Protein AF-A0A7Y2CAK4-F1 (afdb_monomer_lite)

Radius of gyration: 11.36 Å; chains: 1; bounding box: 31×16×32 Å

Secondary structure (DSSP, 8-state):
-HHHHHHHHHHHT-S-GGG-EEEEEEETTEEEEEES-HHHHHHHHHHHHHHHT--EEEEEETTEEEEEE-

Structure (mmCIF, N/CA/C/O backbone):
data_AF-A0A7Y2CAK4-F1
#
_entry.id   AF-A0A7Y2CAK4-F1
#
loop_
_atom_site.group_PDB
_atom_site.id
_atom_site.type_symbol
_atom_site.label_atom_id
_atom_site.label_alt_id
_atom_site.label_comp_id
_atom_site.label_asym_id
_atom_site.label_entity_id
_atom_site.label_seq_id
_atom_site.pdbx_PDB_ins_code
_atom_site.Cartn_x
_atom_site.Cartn_y
_atom_site.Cartn_z
_atom_site.occupancy
_atom_site.B_iso_or_equiv
_atom_site.auth_seq_id
_atom_site.auth_comp_id
_atom_site.auth_asym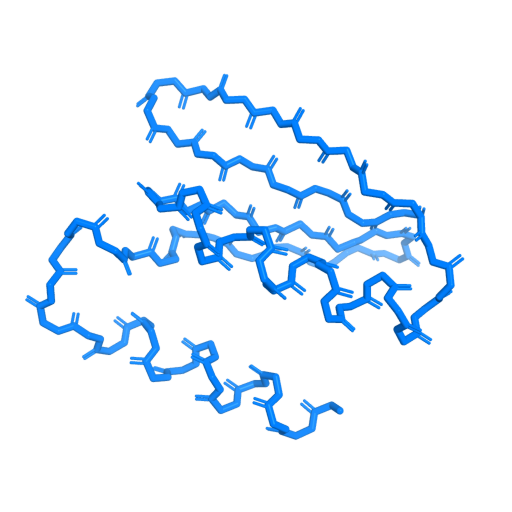_id
_atom_site.auth_atom_id
_atom_site.pdbx_PDB_model_num
ATOM 1 N N . MET A 1 1 ? 15.240 0.355 0.401 1.00 48.03 1 MET A N 1
ATOM 2 C CA . MET A 1 1 ? 14.733 -1.037 0.368 1.00 48.03 1 MET A CA 1
ATOM 3 C C . MET A 1 1 ? 14.684 -1.697 1.748 1.00 48.03 1 MET A C 1
ATOM 5 O O . MET A 1 1 ? 13.590 -2.008 2.189 1.00 48.03 1 MET A O 1
ATOM 9 N N . PHE A 1 2 ? 15.795 -1.820 2.490 1.00 47.88 2 PHE A N 1
ATOM 10 C CA . PHE A 1 2 ? 15.826 -2.507 3.804 1.00 47.88 2 PHE A CA 1
ATOM 11 C C . PHE A 1 2 ? 14.875 -1.925 4.877 1.00 47.88 2 PHE A C 1
ATOM 13 O O . PHE A 1 2 ? 14.276 -2.660 5.656 1.00 47.88 2 PHE A O 1
ATOM 20 N N . ALA A 1 3 ? 14.692 -0.599 4.902 1.00 45.38 3 ALA A N 1
ATOM 21 C CA . ALA A 1 3 ? 13.770 0.064 5.832 1.00 45.38 3 ALA A CA 1
ATOM 22 C C . ALA A 1 3 ? 12.285 -0.181 5.505 1.00 45.38 3 ALA A C 1
ATOM 24 O O . ALA A 1 3 ? 11.445 -0.126 6.395 1.00 45.38 3 ALA A O 1
ATOM 25 N N . LEU A 1 4 ? 11.958 -0.449 4.238 1.00 55.31 4 LEU A N 1
ATOM 26 C CA . LEU A 1 4 ? 10.583 -0.681 3.799 1.00 55.31 4 LEU A CA 1
ATOM 27 C C . LEU A 1 4 ? 10.103 -2.061 4.265 1.00 55.31 4 LEU A C 1
ATOM 29 O O . LEU A 1 4 ? 9.049 -2.161 4.882 1.00 55.31 4 LEU A O 1
ATOM 33 N N . VAL A 1 5 ? 10.939 -3.086 4.067 1.00 59.38 5 VAL A N 1
ATOM 34 C CA . VAL A 1 5 ? 10.688 -4.462 4.528 1.00 59.38 5 VAL A CA 1
ATOM 35 C C . VAL A 1 5 ? 10.534 -4.510 6.049 1.00 59.38 5 VAL A C 1
ATOM 37 O O . VAL A 1 5 ? 9.525 -5.005 6.534 1.00 59.38 5 VAL A O 1
ATOM 40 N N . ARG A 1 6 ? 11.447 -3.884 6.810 1.00 54.00 6 ARG A N 1
ATOM 41 C CA . ARG A 1 6 ? 11.322 -3.813 8.281 1.00 54.00 6 ARG A CA 1
ATOM 42 C C . ARG A 1 6 ? 10.047 -3.112 8.756 1.00 54.00 6 ARG A C 1
ATOM 44 O O . ARG A 1 6 ? 9.475 -3.511 9.766 1.00 54.00 6 ARG A O 1
ATOM 51 N N . ASN A 1 7 ? 9.613 -2.056 8.065 1.00 57.19 7 ASN A N 1
ATOM 52 C CA . ASN A 1 7 ? 8.371 -1.364 8.415 1.00 57.19 7 ASN A CA 1
ATOM 53 C C . ASN A 1 7 ? 7.139 -2.232 8.124 1.00 57.19 7 ASN A C 1
ATOM 55 O O . ASN A 1 7 ? 6.203 -2.220 8.917 1.00 57.19 7 ASN A O 1
ATOM 59 N N . ILE A 1 8 ? 7.153 -2.998 7.030 1.00 64.19 8 ILE A N 1
ATOM 60 C CA . ILE A 1 8 ? 6.088 -3.944 6.672 1.00 64.19 8 ILE A CA 1
ATOM 61 C C . ILE A 1 8 ? 6.013 -5.087 7.697 1.00 64.19 8 ILE A C 1
ATOM 63 O O . ILE A 1 8 ? 4.942 -5.332 8.246 1.00 64.19 8 ILE A O 1
ATOM 67 N N . GLU A 1 9 ? 7.145 -5.703 8.047 1.00 60.62 9 GLU A N 1
ATOM 68 C CA . GLU A 1 9 ? 7.213 -6.769 9.061 1.00 60.62 9 GLU A CA 1
ATOM 69 C C . GLU A 1 9 ? 6.730 -6.290 10.439 1.00 60.62 9 GLU A C 1
ATOM 71 O O . GLU A 1 9 ? 6.017 -7.003 11.143 1.00 60.62 9 GLU A O 1
ATOM 76 N N . SER A 1 10 ? 7.072 -5.061 10.839 1.00 60.06 10 SER A N 1
ATOM 77 C CA . SER A 1 10 ? 6.600 -4.489 12.107 1.00 60.06 10 SER A CA 1
ATOM 78 C C . SER A 1 10 ? 5.089 -4.221 12.119 1.00 60.06 10 SER A C 1
ATOM 80 O O . SER A 1 10 ? 4.497 -4.177 13.197 1.00 60.06 10 SER A O 1
ATOM 82 N N . LEU A 1 11 ? 4.475 -4.008 10.952 1.00 62.06 11 LEU A N 1
ATOM 83 C CA . LEU A 1 11 ? 3.045 -3.736 10.802 1.00 62.06 11 LEU A CA 1
ATOM 84 C C . LEU A 1 11 ? 2.213 -5.020 10.717 1.00 62.06 11 LEU A C 1
ATOM 86 O O . LEU A 1 11 ? 1.128 -5.070 11.290 1.00 62.06 11 LEU A O 1
ATOM 90 N N . GLU A 1 12 ? 2.721 -6.076 10.078 1.00 59.69 12 GLU A N 1
ATOM 91 C CA . GLU A 1 12 ? 2.085 -7.403 10.119 1.00 59.69 12 GLU A CA 1
ATOM 92 C C . GLU A 1 12 ? 2.033 -7.974 11.544 1.00 59.69 12 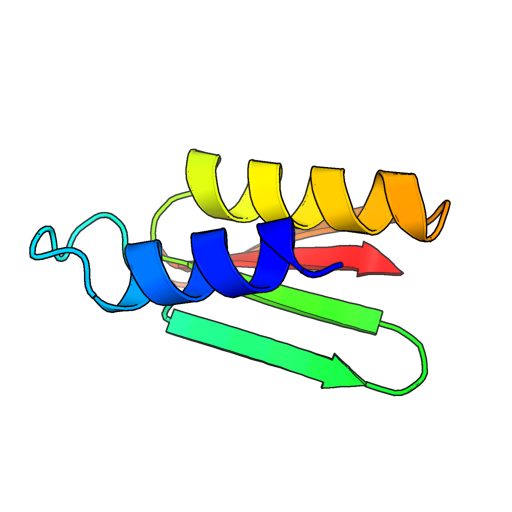GLU A C 1
ATOM 94 O O . GLU A 1 12 ? 1.040 -8.594 11.932 1.00 59.69 12 GLU A O 1
ATOM 99 N N . ASN A 1 13 ? 3.074 -7.705 12.339 1.00 59.22 13 ASN A N 1
ATOM 100 C CA . ASN A 1 13 ? 3.214 -8.174 13.720 1.00 59.22 13 ASN A CA 1
ATOM 101 C C . ASN A 1 13 ? 2.600 -7.231 14.773 1.00 59.22 13 ASN A C 1
ATOM 103 O O . ASN A 1 13 ? 2.763 -7.456 15.973 1.00 59.22 13 ASN A O 1
ATOM 107 N N . SER A 1 14 ? 1.916 -6.160 14.359 1.00 59.28 14 SER A N 1
ATOM 108 C CA . SER A 1 14 ? 1.238 -5.262 15.296 1.00 59.28 14 SER A CA 1
ATOM 109 C C . SER A 1 14 ? 0.022 -5.963 15.922 1.00 59.28 14 SER A C 1
ATOM 111 O O . SER A 1 14 ? -0.796 -6.559 15.221 1.00 59.28 14 SER A O 1
ATOM 113 N N . ASN A 1 15 ? -0.120 -5.861 17.249 1.00 58.53 15 ASN A N 1
ATOM 114 C CA . ASN A 1 15 ? -1.262 -6.403 18.001 1.00 58.53 15 ASN A CA 1
ATOM 115 C C . ASN A 1 15 ? -2.572 -5.619 17.784 1.00 58.53 15 ASN A C 1
ATOM 117 O O . ASN A 1 15 ? -3.586 -5.979 18.380 1.00 58.53 15 ASN A O 1
ATOM 121 N N . ASP A 1 16 ? -2.563 -4.553 16.975 1.00 60.88 16 ASP A N 1
ATOM 122 C CA . ASP A 1 16 ? -3.750 -3.761 16.664 1.00 60.88 16 ASP A CA 1
ATOM 123 C C . ASP A 1 16 ? -4.402 -4.253 15.354 1.00 60.88 16 ASP A C 1
ATOM 125 O O . ASP A 1 16 ? -3.876 -4.002 14.261 1.00 60.88 16 ASP A O 1
ATOM 129 N N . PRO A 1 17 ? -5.539 -4.973 15.426 1.00 58.84 17 PRO A N 1
ATOM 130 C CA . PRO A 1 17 ? -6.190 -5.549 14.253 1.00 58.84 17 PRO A CA 1
ATOM 131 C C . PRO A 1 17 ? -6.752 -4.493 13.288 1.00 58.84 17 PRO A C 1
ATOM 133 O O . PRO A 1 17 ? -7.029 -4.828 12.139 1.00 58.84 17 PRO A O 1
ATOM 136 N N . LEU A 1 18 ? -6.895 -3.229 13.712 1.00 60.69 18 LEU A N 1
ATOM 137 C CA . LEU A 1 18 ? -7.410 -2.139 12.872 1.00 60.69 18 LEU A CA 1
ATOM 138 C C . LEU A 1 18 ? -6.387 -1.645 11.838 1.00 60.69 18 LEU A C 1
ATOM 140 O O . LEU A 1 18 ? -6.747 -0.978 10.864 1.00 60.69 18 LEU A O 1
ATOM 144 N N . HIS A 1 19 ? -5.107 -1.971 12.013 1.00 66.12 19 HIS A N 1
ATOM 145 C CA . HIS A 1 19 ? -4.004 -1.414 11.231 1.00 66.12 19 HIS A CA 1
ATOM 146 C C . HIS A 1 19 ? -3.118 -2.500 10.623 1.00 66.12 19 HIS A C 1
ATOM 148 O O . HIS A 1 19 ? -1.892 -2.455 10.715 1.00 66.12 19 HIS A O 1
ATOM 154 N N . ARG A 1 20 ? -3.752 -3.481 9.977 1.00 70.62 20 ARG A N 1
ATOM 155 C CA . ARG A 1 20 ? -3.069 -4.632 9.390 1.00 70.62 20 ARG A CA 1
ATOM 156 C C . ARG A 1 20 ? -2.825 -4.433 7.891 1.00 70.62 20 ARG A C 1
ATOM 158 O O . ARG A 1 20 ? -3.670 -3.910 7.156 1.00 70.62 20 ARG A O 1
ATOM 165 N N . ILE A 1 21 ? -1.660 -4.876 7.426 1.00 73.56 21 ILE A N 1
ATOM 166 C CA . ILE A 1 21 ? -1.419 -5.138 6.004 1.00 73.56 21 ILE A CA 1
ATOM 167 C C . ILE A 1 21 ? -2.081 -6.480 5.695 1.00 73.56 21 ILE A C 1
ATOM 169 O O . ILE A 1 21 ? -1.736 -7.496 6.288 1.00 73.56 21 ILE A O 1
ATOM 173 N N . ILE A 1 22 ? -3.083 -6.468 4.822 1.00 76.38 22 ILE A N 1
ATOM 174 C CA . ILE A 1 22 ? -3.828 -7.671 4.440 1.00 76.38 22 ILE A CA 1
ATOM 175 C C . ILE A 1 22 ? -3.042 -8.449 3.391 1.00 76.38 22 ILE A C 1
ATOM 177 O O . ILE A 1 22 ? -3.010 -9.677 3.422 1.00 76.38 22 ILE A O 1
ATOM 181 N N . ARG A 1 23 ? -2.444 -7.733 2.433 1.00 75.62 23 ARG A N 1
ATOM 182 C CA . ARG A 1 23 ? -1.750 -8.346 1.305 1.00 75.62 23 ARG A CA 1
ATOM 183 C C . ARG A 1 23 ? -0.774 -7.377 0.658 1.00 75.62 23 ARG A C 1
ATOM 185 O O . ARG A 1 23 ? -1.067 -6.190 0.541 1.00 75.62 23 ARG A O 1
ATOM 192 N N . ILE A 1 24 ? 0.335 -7.914 0.167 1.00 79.56 24 ILE A N 1
ATOM 193 C CA . ILE A 1 24 ? 1.260 -7.230 -0.733 1.00 79.56 24 ILE A CA 1
ATOM 194 C C . ILE A 1 24 ? 1.399 -8.093 -1.986 1.00 79.56 24 ILE A C 1
ATOM 196 O O . ILE A 1 24 ? 1.619 -9.296 -1.859 1.00 79.56 24 ILE A O 1
ATOM 200 N N . ASN A 1 25 ? 1.255 -7.506 -3.176 1.00 80.62 25 ASN A N 1
ATOM 201 C CA . ASN A 1 25 ? 1.638 -8.174 -4.423 1.00 80.62 25 ASN A CA 1
ATOM 202 C C . ASN A 1 25 ? 2.684 -7.345 -5.155 1.00 80.62 25 ASN A C 1
ATOM 204 O O . ASN A 1 25 ? 2.539 -6.129 -5.279 1.00 80.62 25 ASN A O 1
ATOM 208 N N . GLU A 1 26 ? 3.694 -8.024 -5.673 1.00 78.88 26 GLU A N 1
ATOM 209 C CA . GLU A 1 26 ? 4.699 -7.465 -6.563 1.00 78.88 26 GLU A CA 1
ATOM 210 C C . GLU A 1 26 ? 4.639 -8.247 -7.872 1.00 78.88 26 GLU A C 1
ATOM 212 O O . GLU A 1 26 ? 4.864 -9.456 -7.889 1.00 78.88 26 GLU A O 1
ATOM 217 N N . ASP A 1 27 ? 4.330 -7.540 -8.952 1.00 80.19 27 ASP A N 1
ATOM 218 C CA . ASP A 1 27 ? 4.373 -8.054 -10.313 1.00 80.19 27 ASP A CA 1
ATOM 219 C C . ASP A 1 27 ? 5.455 -7.292 -11.092 1.00 80.19 27 ASP A C 1
ATOM 221 O O . ASP A 1 27 ? 5.912 -6.229 -10.671 1.00 80.19 27 ASP A O 1
ATOM 225 N N . HIS A 1 28 ? 5.835 -7.789 -12.273 1.00 73.31 28 HIS A N 1
ATOM 226 C CA . HIS A 1 28 ? 6.918 -7.222 -13.098 1.00 73.31 28 HIS A CA 1
ATOM 227 C C . HIS A 1 28 ? 6.832 -5.705 -13.363 1.00 73.31 28 HIS A C 1
ATOM 229 O O . HIS A 1 28 ? 7.854 -5.092 -13.666 1.00 73.31 28 HIS A O 1
ATOM 235 N N . PHE A 1 29 ? 5.637 -5.116 -13.285 1.00 78.50 29 PHE A N 1
ATOM 236 C CA . PHE A 1 29 ? 5.383 -3.711 -13.614 1.00 78.50 29 PHE A CA 1
ATOM 237 C C . PHE A 1 29 ? 4.690 -2.926 -12.503 1.00 78.50 29 PHE A C 1
ATOM 239 O O . PHE A 1 29 ? 4.454 -1.734 -12.674 1.00 78.50 29 PHE A O 1
ATOM 246 N N . SER A 1 30 ? 4.310 -3.570 -11.399 1.00 85.00 30 SER A N 1
ATOM 247 C CA . SER A 1 30 ? 3.533 -2.886 -10.372 1.00 85.00 30 SER A CA 1
ATOM 248 C C . SER A 1 30 ? 3.699 -3.503 -9.003 1.00 85.00 30 SER A C 1
ATOM 250 O O . SER A 1 30 ? 3.813 -4.718 -8.855 1.00 85.00 30 SER A O 1
ATOM 252 N N . PHE A 1 31 ? 3.593 -2.653 -7.996 1.00 86.75 31 PHE A N 1
ATOM 253 C CA . PHE A 1 31 ? 3.530 -3.052 -6.605 1.00 86.75 31 PHE A CA 1
ATOM 254 C C . PHE A 1 31 ? 2.167 -2.671 -6.027 1.00 86.75 31 PHE A C 1
ATOM 256 O O . PHE A 1 31 ? 1.676 -1.576 -6.279 1.00 86.75 31 PHE A O 1
ATOM 263 N N . SER A 1 32 ? 1.550 -3.541 -5.231 1.00 87.44 32 SER A N 1
ATOM 264 C CA . SER A 1 32 ? 0.278 -3.252 -4.569 1.00 87.44 32 SER A CA 1
ATOM 265 C C . SER A 1 32 ? 0.293 -3.606 -3.087 1.00 87.44 32 SER A C 1
ATOM 267 O O . SER A 1 32 ? 0.807 -4.651 -2.697 1.00 87.44 32 SER A O 1
ATOM 269 N N . VAL A 1 33 ? -0.307 -2.745 -2.264 1.00 87.00 33 VAL A N 1
ATOM 270 C CA . VAL A 1 33 ? -0.570 -2.980 -0.835 1.00 87.00 33 VAL A CA 1
ATOM 271 C C . VAL A 1 33 ? -2.063 -2.884 -0.595 1.00 87.00 33 VAL A C 1
ATOM 273 O O . VAL A 1 33 ? -2.661 -1.852 -0.881 1.00 87.00 33 VAL A O 1
ATOM 276 N N . ALA A 1 34 ? -2.640 -3.933 -0.018 1.00 87.81 34 ALA A N 1
ATOM 277 C CA . ALA A 1 34 ? -3.979 -3.933 0.550 1.00 87.81 34 ALA A CA 1
ATOM 278 C C . ALA A 1 34 ? -3.885 -3.853 2.078 1.00 87.81 34 ALA A C 1
ATOM 280 O O . ALA A 1 34 ? -3.172 -4.638 2.710 1.00 87.81 34 ALA A O 1
ATOM 281 N N . THR A 1 35 ? -4.602 -2.918 2.691 1.00 86.94 35 THR A N 1
ATOM 282 C CA . THR A 1 35 ? -4.573 -2.681 4.138 1.00 86.94 35 THR A CA 1
ATOM 283 C C . THR A 1 35 ? -5.912 -2.162 4.643 1.00 86.94 35 THR A C 1
ATOM 285 O O . THR A 1 35 ? -6.659 -1.525 3.913 1.00 86.94 35 THR A O 1
ATOM 288 N N . THR A 1 36 ? -6.208 -2.392 5.918 1.00 84.38 36 THR A N 1
ATOM 289 C CA . THR A 1 36 ? -7.355 -1.776 6.605 1.00 84.38 36 THR A CA 1
ATOM 290 C C . THR A 1 36 ? -7.097 -0.321 7.021 1.00 84.38 36 THR A C 1
ATOM 292 O O . THR A 1 36 ? -7.963 0.318 7.609 1.00 84.38 36 THR A O 1
ATOM 295 N N . SER A 1 37 ? -5.894 0.211 6.774 1.00 84.12 37 SER A N 1
ATOM 296 C CA . SER A 1 37 ? -5.479 1.545 7.207 1.00 84.12 37 SER A CA 1
ATOM 297 C C . SER A 1 37 ? -4.980 2.385 6.039 1.00 84.12 37 SER A C 1
ATOM 299 O O . SER A 1 37 ? -3.839 2.233 5.593 1.00 84.12 37 SER A O 1
ATOM 301 N N . GLU A 1 38 ? -5.808 3.336 5.598 1.00 85.19 38 GLU A N 1
ATOM 302 C CA . GLU A 1 38 ? -5.479 4.260 4.505 1.00 85.19 38 GLU A CA 1
ATOM 303 C C . GLU A 1 38 ? -4.127 4.948 4.741 1.00 85.19 38 GLU A C 1
ATOM 305 O O . GLU A 1 38 ? -3.253 4.969 3.875 1.00 85.19 38 GLU A O 1
ATOM 310 N N . ARG A 1 39 ? -3.917 5.461 5.960 1.00 85.00 39 ARG A N 1
ATOM 311 C CA . ARG A 1 39 ? -2.688 6.166 6.343 1.00 85.00 39 ARG A CA 1
ATOM 312 C C . ARG A 1 39 ? -1.444 5.300 6.151 1.00 85.00 39 ARG A C 1
ATOM 314 O O . ARG A 1 39 ? -0.398 5.813 5.757 1.00 85.00 39 ARG A O 1
ATOM 321 N N . ILE A 1 40 ? -1.523 4.016 6.489 1.00 80.75 40 ILE A N 1
ATOM 322 C CA . ILE A 1 40 ? -0.381 3.104 6.404 1.00 80.75 40 ILE A CA 1
ATOM 323 C C . ILE A 1 40 ? -0.122 2.727 4.951 1.00 80.75 40 ILE A C 1
ATOM 325 O O . ILE A 1 40 ? 1.009 2.869 4.483 1.00 80.75 40 ILE A O 1
ATOM 329 N N . GLY A 1 41 ? -1.162 2.307 4.230 1.00 84.19 41 GLY A N 1
ATOM 330 C CA . GLY A 1 41 ? -1.033 1.895 2.835 1.00 84.19 41 GLY A CA 1
ATOM 331 C C . GLY A 1 41 ? -0.525 3.029 1.953 1.00 84.19 41 GLY A C 1
ATOM 332 O O . GLY A 1 41 ? 0.415 2.826 1.186 1.00 84.19 41 GLY A O 1
ATOM 333 N N . ARG A 1 42 ? -1.027 4.252 2.170 1.00 87.38 42 ARG A N 1
ATOM 334 C CA . ARG A 1 42 ? -0.545 5.455 1.486 1.00 87.38 42 ARG A CA 1
ATOM 335 C C . ARG A 1 42 ? 0.942 5.702 1.736 1.00 87.38 42 ARG A C 1
ATOM 337 O O . ARG A 1 42 ? 1.682 5.888 0.780 1.00 87.38 42 ARG A O 1
ATOM 344 N N . ARG A 1 43 ? 1.412 5.633 2.989 1.00 84.69 43 ARG A N 1
ATOM 345 C CA . ARG A 1 43 ? 2.841 5.837 3.311 1.00 84.69 43 ARG A CA 1
ATOM 346 C C . ARG A 1 43 ? 3.751 4.809 2.644 1.00 84.69 43 ARG A C 1
ATOM 348 O O . ARG A 1 43 ? 4.852 5.159 2.225 1.00 84.69 43 ARG A O 1
ATOM 355 N N . ILE A 1 44 ? 3.324 3.547 2.582 1.00 83.56 44 ILE A N 1
ATOM 356 C CA . ILE A 1 44 ? 4.095 2.488 1.919 1.00 83.56 44 ILE A CA 1
ATOM 357 C C . ILE A 1 44 ? 4.128 2.745 0.410 1.00 83.56 44 ILE A C 1
ATOM 359 O O . ILE A 1 44 ? 5.206 2.735 -0.182 1.00 83.56 44 ILE A O 1
ATOM 363 N N . ALA A 1 45 ? 2.975 3.042 -0.194 1.00 86.81 45 ALA A N 1
ATOM 364 C CA . ALA A 1 45 ? 2.869 3.333 -1.619 1.00 86.81 45 ALA A CA 1
ATOM 365 C C . ALA A 1 45 ? 3.699 4.562 -2.024 1.00 86.81 45 ALA A C 1
ATOM 367 O O . ALA A 1 45 ? 4.454 4.494 -2.987 1.00 86.81 45 ALA A O 1
ATOM 368 N N . GLU A 1 46 ? 3.644 5.649 -1.250 1.00 87.56 46 GLU A N 1
ATOM 369 C CA . GLU A 1 46 ? 4.454 6.860 -1.452 1.00 87.56 46 GLU A CA 1
ATOM 370 C C . GLU A 1 46 ? 5.953 6.581 -1.351 1.00 87.56 46 GLU A C 1
ATOM 372 O O . GLU A 1 46 ? 6.735 7.070 -2.167 1.00 87.56 46 GLU A O 1
ATOM 377 N N . ALA A 1 47 ? 6.376 5.773 -0.376 1.00 84.25 47 ALA A N 1
ATOM 378 C CA . ALA A 1 47 ? 7.780 5.411 -0.232 1.00 84.25 47 ALA A CA 1
ATOM 379 C C . ALA A 1 47 ? 8.300 4.639 -1.454 1.00 84.25 47 ALA A C 1
ATOM 381 O O . ALA A 1 47 ? 9.431 4.868 -1.879 1.00 84.25 47 ALA A O 1
ATOM 382 N N . ILE A 1 48 ? 7.487 3.749 -2.023 1.00 83.88 48 ILE A N 1
ATOM 383 C CA . ILE A 1 48 ? 7.858 2.958 -3.201 1.00 83.88 48 ILE A CA 1
ATOM 384 C C . ILE A 1 48 ? 7.818 3.817 -4.458 1.00 83.88 48 ILE A C 1
ATOM 386 O O . ILE A 1 48 ? 8.808 3.847 -5.179 1.00 83.88 48 ILE A O 1
ATOM 390 N N . ALA A 1 49 ? 6.744 4.579 -4.665 1.00 87.06 49 ALA A N 1
ATOM 391 C CA . ALA A 1 49 ? 6.593 5.484 -5.800 1.00 87.06 49 ALA A CA 1
ATOM 392 C C . ALA A 1 49 ? 7.749 6.488 -5.898 1.00 87.06 49 ALA A C 1
ATOM 394 O O . ALA A 1 49 ? 8.270 6.727 -6.982 1.00 87.06 49 ALA A O 1
ATOM 395 N N . ASN A 1 50 ? 8.223 7.011 -4.763 1.00 86.31 50 ASN A N 1
ATOM 396 C CA . ASN A 1 50 ? 9.393 7.890 -4.728 1.00 86.31 50 ASN A CA 1
ATOM 397 C C . ASN A 1 50 ? 10.695 7.187 -5.149 1.00 86.31 50 ASN A C 1
ATOM 399 O O . ASN A 1 50 ? 11.570 7.824 -5.729 1.00 86.31 50 ASN A O 1
ATOM 403 N N . ILE A 1 51 ? 10.846 5.894 -4.849 1.00 83.31 51 ILE A N 1
ATOM 404 C CA . ILE A 1 51 ? 12.027 5.105 -5.232 1.00 83.31 51 ILE A CA 1
ATOM 405 C C . ILE A 1 51 ? 11.971 4.740 -6.717 1.00 83.31 51 ILE A C 1
ATOM 407 O O . ILE A 1 51 ? 12.996 4.788 -7.393 1.00 83.31 51 ILE A O 1
ATOM 411 N N . THR A 1 52 ? 10.792 4.368 -7.217 1.00 82.06 52 THR A N 1
ATOM 412 C CA . THR A 1 52 ? 10.602 3.883 -8.590 1.00 82.06 52 THR A CA 1
ATOM 413 C C . THR A 1 52 ? 10.260 4.989 -9.587 1.00 82.06 52 THR A C 1
ATOM 415 O O . THR A 1 52 ? 10.241 4.726 -10.783 1.00 82.06 52 THR A O 1
ATOM 418 N N . GLN A 1 53 ? 10.025 6.219 -9.114 1.00 86.50 53 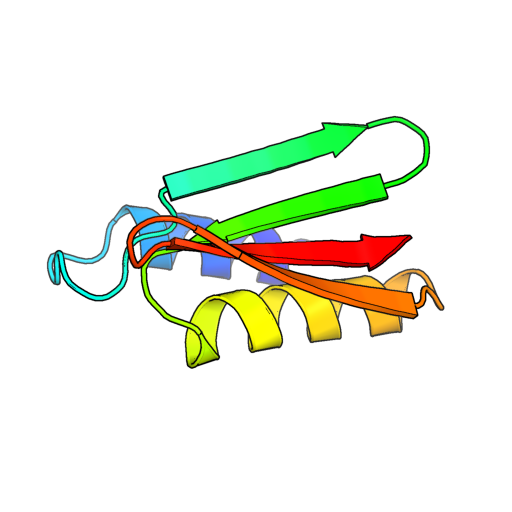GLN A N 1
ATOM 419 C CA . GLN A 1 53 ? 9.490 7.336 -9.906 1.00 86.50 53 GLN A CA 1
ATOM 420 C C . GLN A 1 53 ? 8.155 6.988 -10.584 1.00 86.50 53 GLN A C 1
ATOM 422 O O . GLN A 1 53 ? 7.885 7.393 -11.713 1.00 86.50 53 GLN A O 1
ATOM 427 N N . SER A 1 54 ? 7.327 6.232 -9.868 1.00 88.56 54 SER A N 1
ATOM 428 C CA . SER A 1 54 ? 6.042 5.723 -10.343 1.00 88.56 54 SER A CA 1
ATOM 429 C C . SER A 1 54 ? 4.870 6.561 -9.845 1.00 88.56 54 SER A C 1
ATOM 431 O O . SER A 1 54 ? 4.972 7.341 -8.896 1.00 88.56 54 SER A O 1
ATOM 433 N N . SER A 1 55 ? 3.722 6.361 -10.476 1.00 91.25 55 SER A N 1
ATOM 434 C CA . SER A 1 55 ? 2.447 6.917 -10.038 1.00 91.25 55 SER A CA 1
ATOM 435 C C . SER A 1 55 ? 1.779 6.022 -8.990 1.00 91.25 55 SER A C 1
ATOM 437 O O . SER A 1 55 ? 2.093 4.838 -8.880 1.00 91.25 55 SER A O 1
ATOM 439 N N . ILE A 1 56 ? 0.842 6.583 -8.216 1.00 92.88 56 ILE A N 1
ATOM 440 C CA . ILE A 1 56 ? 0.036 5.832 -7.243 1.00 92.88 56 ILE A CA 1
ATOM 441 C C . ILE A 1 56 ? -1.429 5.906 -7.652 1.00 92.88 56 ILE A C 1
ATOM 443 O O . ILE A 1 56 ? -1.965 6.990 -7.877 1.00 92.88 56 ILE A O 1
ATOM 447 N N . THR A 1 57 ? -2.088 4.755 -7.688 1.00 93.19 57 THR A N 1
ATOM 448 C CA . THR A 1 57 ? -3.539 4.631 -7.835 1.00 93.19 57 THR A CA 1
ATOM 449 C C . THR A 1 57 ? -4.123 3.998 -6.579 1.00 93.19 57 THR A C 1
ATOM 451 O O . THR A 1 57 ? -3.633 2.965 -6.130 1.00 93.19 57 THR A O 1
ATOM 454 N N . THR A 1 58 ? -5.195 4.575 -6.038 1.00 90.38 58 THR A N 1
ATOM 455 C CA . THR A 1 58 ? -5.880 4.048 -4.847 1.00 90.38 58 THR A CA 1
ATOM 456 C C . THR A 1 58 ? -7.264 3.520 -5.206 1.00 90.38 58 THR A C 1
ATOM 458 O O . THR A 1 58 ? -7.963 4.103 -6.037 1.00 90.38 58 THR A O 1
ATOM 461 N N . ARG A 1 59 ? -7.663 2.411 -4.582 1.00 88.81 59 AR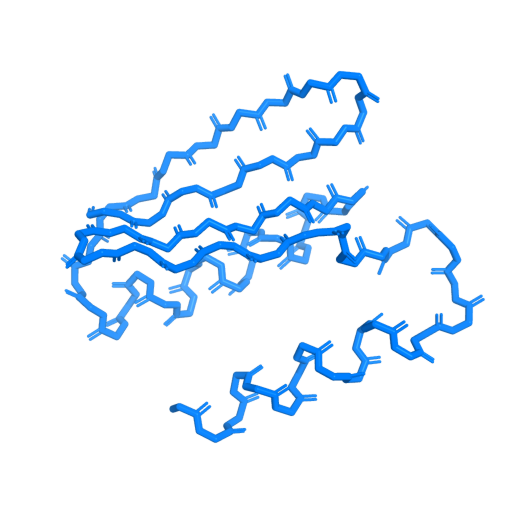G A N 1
ATOM 462 C CA . ARG A 1 59 ? -8.999 1.811 -4.668 1.00 88.81 59 ARG A CA 1
ATOM 463 C C . ARG A 1 59 ? -9.438 1.364 -3.280 1.00 88.81 59 ARG A C 1
ATOM 465 O O . ARG A 1 59 ? -8.599 0.931 -2.503 1.00 88.81 59 ARG A O 1
ATOM 472 N N . VAL A 1 60 ? -10.733 1.427 -2.996 1.00 86.75 60 VAL A N 1
ATOM 473 C CA . VAL A 1 60 ? -11.303 0.972 -1.721 1.00 86.75 60 VAL A CA 1
ATOM 474 C C . VAL A 1 60 ? -12.355 -0.081 -2.016 1.00 86.75 60 VAL A C 1
ATOM 476 O O . VAL A 1 60 ? -13.229 0.164 -2.847 1.00 86.75 60 VAL A O 1
ATOM 479 N N . ASP A 1 61 ? -12.264 -1.232 -1.357 1.00 83.44 61 ASP A N 1
ATOM 480 C CA . ASP A 1 61 ? -13.214 -2.335 -1.504 1.00 83.44 61 ASP A CA 1
ATOM 481 C C . ASP A 1 61 ? -13.522 -2.953 -0.136 1.00 83.44 61 ASP A C 1
ATOM 483 O O . ASP A 1 61 ? -12.606 -3.322 0.590 1.00 83.44 61 ASP A O 1
ATOM 487 N N . GLU A 1 62 ? -14.798 -2.999 0.253 1.00 84.00 62 GLU A N 1
ATOM 488 C CA . GLU A 1 62 ? -15.268 -3.579 1.529 1.00 84.00 62 GLU A CA 1
ATOM 489 C C . GLU A 1 62 ? -14.478 -3.143 2.792 1.00 84.00 62 GLU A C 1
ATOM 491 O O . GLU A 1 62 ? -14.272 -3.917 3.725 1.00 84.00 62 GLU A O 1
ATOM 496 N N . GLY A 1 63 ? -14.034 -1.880 2.850 1.00 79.56 63 GLY A N 1
AT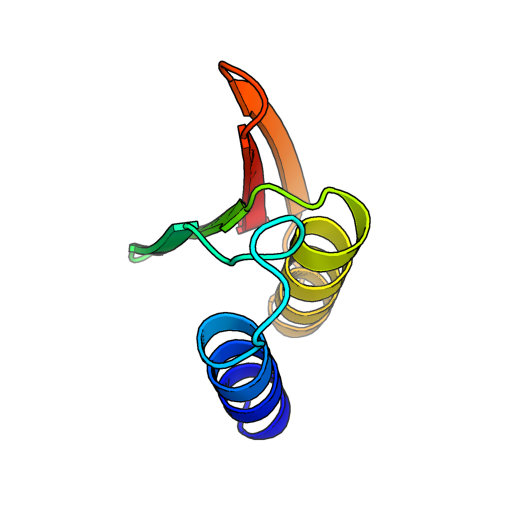OM 497 C CA . GLY A 1 63 ? -13.241 -1.349 3.974 1.00 79.56 63 GLY A CA 1
ATOM 498 C C . GLY A 1 63 ? -11.745 -1.688 3.917 1.00 79.56 63 GLY A C 1
ATOM 499 O O . GLY A 1 63 ? -11.013 -1.441 4.876 1.00 79.56 63 GLY A O 1
ATOM 500 N N . VAL A 1 64 ? -11.287 -2.232 2.791 1.00 83.38 64 VAL A N 1
ATOM 501 C CA . VAL A 1 64 ? -9.886 -2.479 2.464 1.00 83.38 64 VAL A CA 1
ATOM 502 C C . VAL A 1 64 ? -9.411 -1.434 1.463 1.00 83.38 64 VAL A C 1
ATOM 504 O O . VAL A 1 64 ? -9.940 -1.302 0.363 1.00 83.38 64 VAL A O 1
ATOM 507 N N . GLU A 1 65 ? -8.368 -0.711 1.842 1.00 87.75 65 GLU A N 1
ATOM 508 C CA . GLU A 1 65 ? -7.676 0.258 1.006 1.00 87.75 65 GLU A CA 1
ATOM 509 C C . GLU A 1 65 ? -6.572 -0.450 0.219 1.00 87.75 65 GLU A C 1
ATOM 511 O O . GLU A 1 65 ? -5.684 -1.085 0.794 1.00 87.75 65 GLU A O 1
ATOM 516 N N . MET A 1 66 ? -6.612 -0.331 -1.101 1.00 90.06 66 MET A N 1
ATOM 517 C CA . 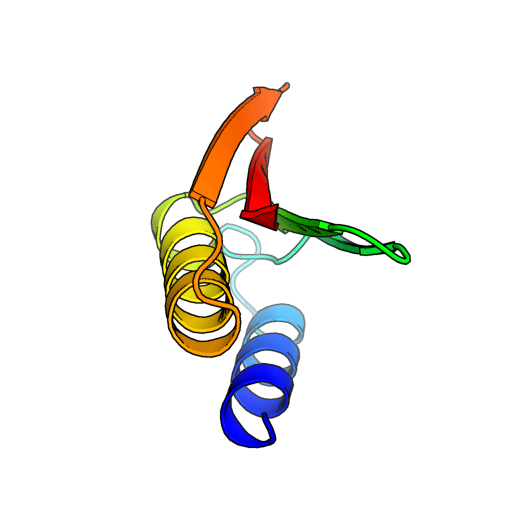MET A 1 66 ? -5.631 -0.879 -2.022 1.00 90.06 66 MET A CA 1
ATOM 518 C C . MET A 1 66 ? -4.880 0.248 -2.726 1.00 90.06 66 MET A C 1
ATOM 520 O O . MET A 1 66 ? -5.472 1.073 -3.417 1.00 90.06 66 MET A O 1
ATOM 524 N N . PHE A 1 67 ? -3.559 0.243 -2.597 1.00 90.94 67 PHE A N 1
ATOM 525 C CA . PHE A 1 67 ? -2.663 1.206 -3.226 1.00 90.94 67 PHE A CA 1
ATOM 526 C C . PHE A 1 67 ? -1.800 0.480 -4.244 1.00 90.94 67 PHE A C 1
ATOM 528 O O . PHE A 1 67 ? -1.094 -0.455 -3.878 1.00 90.94 67 PHE A O 1
ATOM 535 N N . VAL A 1 68 ? -1.856 0.906 -5.501 1.00 89.94 68 VAL A N 1
ATOM 536 C CA . VAL A 1 68 ? -1.090 0.349 -6.617 1.00 89.94 68 VAL A CA 1
ATOM 537 C C . VAL A 1 68 ? -0.074 1.383 -7.075 1.00 89.94 68 VAL A C 1
ATOM 539 O O . VAL A 1 68 ? -0.436 2.521 -7.358 1.00 89.94 68 VAL A O 1
ATOM 542 N N . VAL A 1 69 ? 1.185 0.979 -7.152 1.00 88.94 69 VAL A N 1
ATOM 543 C CA . VAL A 1 69 ? 2.312 1.767 -7.640 1.00 88.94 69 VAL A CA 1
ATOM 544 C C . VAL A 1 69 ? 2.730 1.203 -8.996 1.00 88.94 69 VAL A C 1
ATOM 546 O O . VAL A 1 69 ? 3.090 0.027 -9.064 1.00 88.94 69 VAL A O 1
ATOM 549 N N . ALA A 1 70 ? 2.646 2.018 -10.049 1.00 86.62 70 ALA A N 1
ATOM 550 C CA . ALA A 1 70 ? 3.008 1.685 -11.433 1.00 86.62 70 ALA A CA 1
ATOM 551 C C . ALA A 1 70 ? 3.715 2.877 -12.090 1.00 86.62 70 ALA A C 1
ATOM 553 O O . ALA A 1 70 ? 3.192 4.017 -11.982 1.00 86.62 70 ALA A O 1
#

Sequence (70 aa):
MFALVRNIESLENSNDPLHRIIRINEDHFSFSVATTSERIGRRIAEAIANITQSSITTRVDEGVEMFVVA

Foldseek 3Di:
DVVLVVVLVVQCPDPDQQWHFPDWDDDPQKIKTKTLDPVSRVVSLVVVCVVVVWDWDWDDDPSIIMIMTD

pLDDT: mean 77.27, std 12.93, range [45.38, 93.19]